Protein AF-A0A847C3I9-F1 (afdb_monomer_lite)

Radius of gyration: 10.89 Å; chains: 1; bounding box: 24×20×28 Å

Secondary structure (DSSP, 8-state):
-EEEEETTTEEEEEESTTHHHHHHHHHHHHHHHHHHT-TTHHHHHHHHHHHHHHHTT-EEEEE-

pLDDT: mean 83.09, std 7.26, range [62.34, 90.5]

Sequence (64 aa):
METVNYLGRLRYEINGEQEAAAASVLNEALCVFNKRRNAYFQDELEEVLTSVRHDYSVSVNMVM

Foldseek 3Di:
DDWAQQPVPKIKDKDDPCRVVLNVQLNVVSVVCVVVVDPPSPVVSVVSQVCSCVVRVIDIDIDD

Structure (mmCIF, N/CA/C/O backbone):
data_AF-A0A847C3I9-F1
#
_entry.id   AF-A0A847C3I9-F1
#
loop_
_atom_site.group_PDB
_atom_site.id
_atom_site.type_symbol
_atom_site.label_atom_id
_atom_site.label_alt_id
_atom_site.label_comp_id
_atom_site.label_asym_id
_atom_site.label_entity_id
_atom_site.label_seq_id
_atom_site.pdbx_PDB_ins_code
_atom_site.Cartn_x
_atom_site.Cartn_y
_atom_site.Cartn_z
_atom_site.occupancy
_atom_site.B_iso_or_equiv
_atom_site.auth_seq_id
_atom_site.auth_comp_id
_atom_site.auth_asym_id
_atom_site.auth_atom_id
_atom_site.pdbx_PDB_model_num
ATOM 1 N N . MET A 1 1 ? -12.177 2.425 7.276 1.00 73.69 1 MET A N 1
ATOM 2 C CA . MET A 1 1 ? -11.735 2.247 5.878 1.00 73.69 1 MET A CA 1
ATO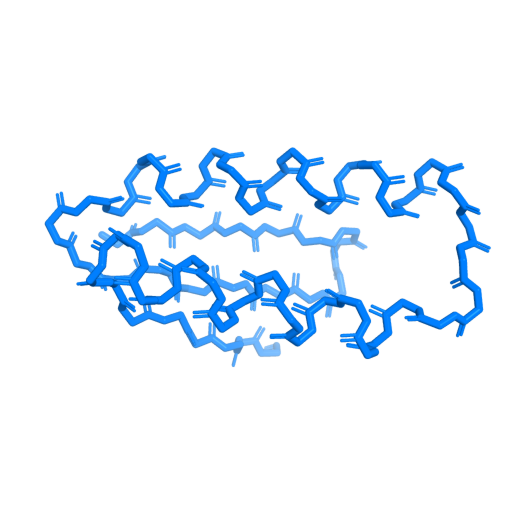M 3 C C . MET A 1 1 ? -10.937 3.469 5.475 1.00 73.69 1 MET A C 1
ATOM 5 O O . MET A 1 1 ? -11.502 4.559 5.458 1.00 73.69 1 MET A O 1
ATOM 9 N N . GLU A 1 2 ? -9.659 3.292 5.152 1.00 85.69 2 GLU A N 1
ATOM 10 C CA . GLU A 1 2 ? -8.779 4.349 4.641 1.00 85.69 2 GLU A CA 1
ATOM 11 C C . GLU A 1 2 ? -8.604 4.221 3.124 1.00 85.69 2 GLU A C 1
ATOM 13 O O . GLU A 1 2 ? -8.579 3.118 2.574 1.00 85.69 2 GLU A O 1
ATOM 18 N N . THR A 1 3 ? -8.454 5.354 2.435 1.00 84.69 3 THR A N 1
ATOM 19 C CA . THR A 1 3 ? -8.219 5.373 0.981 1.00 84.69 3 THR A CA 1
ATOM 20 C C . THR A 1 3 ? -6.970 6.154 0.624 1.00 84.69 3 THR A C 1
ATOM 22 O O . THR A 1 3 ? -6.866 7.343 0.917 1.00 84.69 3 THR A O 1
ATOM 25 N N . VAL A 1 4 ? -6.055 5.508 -0.093 1.00 83.69 4 VAL A N 1
ATOM 26 C CA . VAL A 1 4 ? -4.830 6.125 -0.608 1.00 83.69 4 VAL A CA 1
ATOM 27 C C . VAL A 1 4 ? -4.983 6.343 -2.108 1.00 83.69 4 VAL A C 1
ATOM 29 O O . VAL A 1 4 ? -5.223 5.407 -2.868 1.00 83.69 4 VAL A O 1
ATOM 32 N N . ASN A 1 5 ? -4.864 7.595 -2.549 1.00 81.50 5 ASN A N 1
ATOM 33 C CA . ASN A 1 5 ? -4.964 7.959 -3.962 1.00 81.50 5 ASN A CA 1
ATOM 34 C C . ASN A 1 5 ? -3.568 8.216 -4.531 1.00 81.50 5 ASN A C 1
ATOM 36 O O . ASN A 1 5 ? -2.874 9.136 -4.103 1.00 81.50 5 ASN A O 1
ATOM 40 N N . TYR A 1 6 ? -3.185 7.457 -5.551 1.00 77.75 6 TYR A N 1
ATOM 41 C CA . TYR A 1 6 ? -1.955 7.669 -6.295 1.00 77.75 6 TYR A CA 1
ATOM 42 C C . TYR A 1 6 ? -2.214 8.425 -7.593 1.00 77.75 6 TYR A C 1
ATOM 44 O O . TYR A 1 6 ? -2.841 7.904 -8.520 1.00 77.75 6 TYR A O 1
ATOM 52 N N . LEU A 1 7 ? -1.708 9.663 -7.663 1.00 68.19 7 LEU A N 1
ATOM 53 C CA . LEU A 1 7 ? -1.712 10.510 -8.866 1.00 68.19 7 LEU A CA 1
ATOM 54 C C . LEU A 1 7 ? -3.082 10.619 -9.571 1.00 68.19 7 LEU A C 1
ATOM 56 O O . LEU A 1 7 ? -3.147 10.833 -10.779 1.00 68.19 7 LEU A O 1
ATOM 60 N N . GLY A 1 8 ? -4.179 10.433 -8.829 1.00 66.81 8 GLY A N 1
ATOM 61 C CA . GLY A 1 8 ? -5.541 10.413 -9.369 1.00 66.81 8 GLY A CA 1
ATOM 62 C C . GLY A 1 8 ? -5.838 9.276 -10.357 1.00 66.81 8 GLY A C 1
ATOM 63 O O . GLY A 1 8 ? -6.863 9.336 -11.026 1.00 66.81 8 GLY A O 1
ATOM 64 N N . ARG A 1 9 ? -4.958 8.271 -10.481 1.00 72.12 9 ARG A N 1
ATOM 65 C CA . ARG A 1 9 ? -5.100 7.145 -11.425 1.00 72.12 9 ARG A CA 1
ATOM 66 C C . ARG A 1 9 ? -5.281 5.793 -10.756 1.00 72.12 9 ARG A C 1
ATOM 68 O O . ARG A 1 9 ? -5.901 4.922 -11.349 1.00 72.12 9 ARG A O 1
ATOM 75 N N . LEU A 1 10 ? -4.705 5.602 -9.573 1.00 79.88 10 LEU A N 1
ATOM 76 C CA . LEU A 1 10 ? -4.869 4.373 -8.803 1.00 79.88 10 LEU A CA 1
ATOM 77 C C . LEU A 1 10 ? -5.413 4.759 -7.435 1.00 79.88 10 LEU A C 1
ATOM 79 O O . LEU A 1 10 ? -4.863 5.651 -6.784 1.00 79.88 10 LEU A O 1
ATOM 83 N N . ARG A 1 11 ? -6.491 4.114 -7.001 1.00 85.69 11 ARG A N 1
ATOM 84 C CA . ARG A 1 11 ? -7.023 4.266 -5.651 1.00 85.69 11 ARG A CA 1
ATOM 85 C C . ARG A 1 11 ? -6.883 2.931 -4.933 1.00 85.69 11 ARG A C 1
ATOM 87 O O . ARG A 1 11 ? -7.170 1.881 -5.494 1.00 85.69 11 ARG A O 1
ATOM 94 N N . TYR A 1 12 ? -6.409 2.980 -3.699 1.00 87.69 12 TYR A N 1
ATOM 95 C CA . TYR A 1 12 ? -6.247 1.818 -2.840 1.00 87.69 12 TYR A CA 1
ATOM 96 C C . TYR A 1 12 ? -7.143 1.983 -1.623 1.00 87.69 12 TYR A C 1
ATOM 98 O O . TYR A 1 12 ? -7.047 2.986 -0.922 1.00 87.69 12 TYR A O 1
ATOM 106 N N . GLU A 1 13 ? -8.007 1.008 -1.386 1.00 90.12 13 GLU A N 1
ATOM 107 C CA . GLU A 1 13 ? -8.812 0.868 -0.180 1.00 90.12 13 GLU A CA 1
ATOM 108 C C . GLU A 1 13 ? -8.103 -0.059 0.794 1.00 90.12 13 GLU A C 1
ATOM 110 O O . GLU A 1 13 ? -7.817 -1.215 0.479 1.00 90.12 13 GLU A O 1
ATOM 115 N N . ILE A 1 14 ? -7.844 0.449 1.989 1.00 90.50 14 ILE A N 1
ATOM 116 C CA . ILE A 1 14 ? -7.196 -0.278 3.068 1.00 90.50 14 ILE A CA 1
ATOM 117 C C . ILE A 1 14 ? -8.242 -0.527 4.147 1.00 90.50 14 ILE A C 1
ATOM 119 O O . ILE A 1 14 ? -8.911 0.396 4.613 1.00 90.50 14 ILE A O 1
ATOM 123 N N . ASN A 1 15 ? -8.395 -1.794 4.522 1.00 89.81 15 ASN A N 1
ATOM 124 C CA . ASN A 1 15 ? -9.335 -2.243 5.539 1.00 89.81 15 ASN A CA 1
ATOM 125 C C . ASN A 1 15 ? -8.616 -3.143 6.546 1.00 89.81 15 ASN A C 1
ATOM 127 O O . ASN A 1 15 ? -7.991 -4.132 6.164 1.00 89.81 15 ASN A O 1
ATOM 131 N N . GLY A 1 16 ? -8.727 -2.819 7.831 1.00 86.75 16 GLY A N 1
ATOM 132 C CA . GLY A 1 16 ? -8.172 -3.608 8.929 1.00 86.75 16 GLY A CA 1
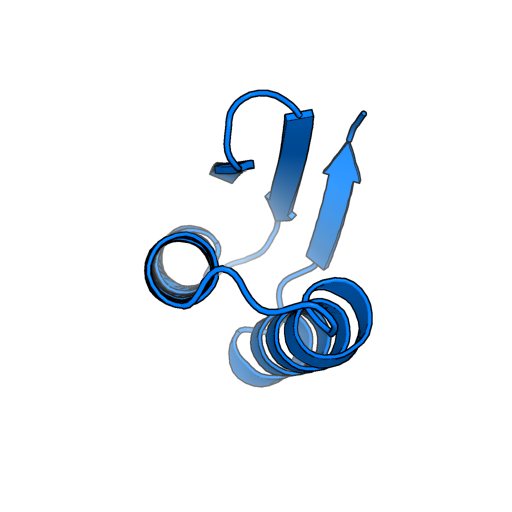ATOM 133 C C . GLY A 1 16 ? -7.968 -2.767 10.186 1.00 86.75 16 GLY A C 1
ATOM 134 O O . GLY A 1 16 ? -8.237 -1.569 10.185 1.00 86.75 16 GLY A O 1
ATOM 135 N N . GLU A 1 17 ? -7.476 -3.390 11.256 1.00 82.19 17 GLU A N 1
ATOM 136 C CA . GLU A 1 17 ? -7.267 -2.714 12.547 1.00 82.19 17 GLU A CA 1
ATOM 137 C C . GLU A 1 17 ? -6.179 -1.630 12.486 1.00 82.19 17 GLU A C 1
ATOM 139 O O . GLU A 1 17 ? -6.263 -0.628 13.190 1.00 82.19 17 GLU A O 1
ATOM 144 N N . GLN A 1 18 ? -5.183 -1.795 11.609 1.00 87.81 18 GLN A N 1
ATOM 145 C CA . GLN A 1 18 ? -4.081 -0.843 11.424 1.00 87.81 18 GLN A CA 1
ATOM 146 C C . GLN A 1 18 ? -4.182 -0.039 10.123 1.00 87.81 18 GLN A C 1
ATOM 148 O O . GLN A 1 18 ? -3.171 0.349 9.535 1.00 87.81 18 GLN A O 1
ATOM 153 N N . GLU A 1 19 ? -5.405 0.228 9.665 1.00 89.38 19 GLU A N 1
ATOM 154 C CA . GLU A 1 19 ? -5.649 0.905 8.390 1.00 89.38 19 GLU A CA 1
ATOM 155 C C . GLU A 1 19 ? -4.934 2.256 8.247 1.00 89.38 19 GLU A C 1
ATOM 157 O O . GLU A 1 19 ? -4.340 2.505 7.203 1.00 89.38 19 GLU A O 1
ATOM 162 N N . ALA A 1 20 ? -4.894 3.079 9.300 1.00 86.38 20 ALA A N 1
ATOM 163 C CA . ALA A 1 20 ? -4.247 4.394 9.260 1.00 86.38 20 ALA A CA 1
ATOM 164 C C . ALA A 1 20 ? -2.715 4.305 9.135 1.00 86.38 20 ALA A C 1
ATOM 166 O O . ALA A 1 20 ? -2.090 5.059 8.387 1.00 86.38 20 ALA A O 1
ATOM 167 N N . ALA A 1 21 ? -2.091 3.357 9.842 1.00 86.94 21 ALA A N 1
ATOM 168 C CA . ALA A 1 21 ? -0.647 3.144 9.764 1.00 86.94 21 ALA A CA 1
ATOM 169 C C . ALA A 1 21 ? -0.253 2.587 8.389 1.00 86.94 21 ALA A C 1
ATOM 171 O O . ALA A 1 21 ? 0.659 3.104 7.743 1.00 86.94 21 ALA A O 1
ATOM 172 N N . ALA A 1 22 ? -1.005 1.596 7.903 1.00 88.06 22 ALA A N 1
ATOM 173 C CA . ALA A 1 22 ? -0.834 1.033 6.572 1.00 88.06 22 ALA A CA 1
ATOM 174 C C . ALA A 1 22 ? -1.042 2.080 5.463 1.00 88.06 22 ALA A C 1
ATOM 176 O O . ALA A 1 22 ? -0.271 2.121 4.504 1.00 88.06 22 ALA A O 1
ATOM 177 N N . ALA A 1 23 ? -2.040 2.959 5.604 1.00 88.12 23 ALA A N 1
ATOM 178 C CA . ALA A 1 23 ? -2.293 4.054 4.672 1.00 88.12 23 ALA A CA 1
ATOM 179 C C . ALA A 1 23 ? -1.141 5.055 4.629 1.00 88.12 23 ALA A C 1
ATOM 181 O O . ALA A 1 23 ? -0.718 5.443 3.538 1.00 88.12 23 ALA A O 1
ATOM 182 N N . SER A 1 24 ? -0.595 5.428 5.789 1.00 89.12 24 SER A N 1
ATOM 183 C CA . SER A 1 24 ? 0.556 6.329 5.863 1.00 89.12 24 SER A CA 1
ATOM 184 C C . SER A 1 24 ? 1.772 5.740 5.146 1.00 89.12 24 SER A C 1
ATOM 186 O O . SER A 1 24 ? 2.350 6.400 4.282 1.00 89.12 24 SER A O 1
ATOM 188 N N . VAL A 1 25 ? 2.109 4.476 5.426 1.00 89.38 25 VAL A N 1
ATOM 189 C CA . VAL A 1 25 ? 3.253 3.794 4.799 1.00 89.38 25 VAL A CA 1
ATOM 190 C C . VAL A 1 25 ? 3.066 3.650 3.293 1.00 89.38 25 VAL A C 1
ATOM 192 O O . VAL A 1 25 ? 3.981 3.950 2.523 1.00 89.38 25 VAL A O 1
ATOM 195 N N . LEU A 1 26 ? 1.872 3.244 2.850 1.00 87.75 26 LEU A N 1
ATOM 196 C CA . LEU A 1 26 ? 1.574 3.118 1.427 1.00 87.75 26 LEU A CA 1
ATOM 197 C C . LEU A 1 26 ? 1.690 4.476 0.720 1.00 87.75 26 LEU A C 1
ATOM 199 O O . LEU A 1 26 ? 2.274 4.566 -0.359 1.00 87.75 26 LEU A O 1
ATOM 203 N N . ASN A 1 27 ? 1.181 5.545 1.333 1.00 88.12 27 ASN A N 1
ATOM 204 C CA . ASN A 1 27 ? 1.250 6.893 0.779 1.00 88.12 27 ASN A CA 1
ATOM 205 C C . ASN A 1 27 ? 2.698 7.415 0.690 1.00 88.12 27 ASN A C 1
ATOM 207 O O . ASN A 1 27 ? 3.082 8.016 -0.316 1.00 88.12 27 ASN A O 1
ATOM 211 N N . GLU A 1 28 ? 3.530 7.146 1.700 1.00 87.25 28 GLU A N 1
ATOM 212 C CA . GLU A 1 28 ? 4.958 7.477 1.665 1.00 87.25 28 GLU A CA 1
ATOM 213 C C . GLU A 1 28 ? 5.693 6.724 0.553 1.00 87.25 28 GLU A C 1
ATOM 215 O O . GLU A 1 28 ? 6.396 7.352 -0.245 1.00 87.25 28 GLU A O 1
ATOM 220 N N . ALA A 1 29 ? 5.483 5.411 0.438 1.00 85.94 29 ALA A N 1
ATOM 221 C CA . ALA A 1 29 ? 6.091 4.599 -0.613 1.00 85.94 29 ALA A CA 1
ATOM 222 C C . ALA A 1 29 ? 5.702 5.107 -2.010 1.00 85.94 29 ALA A C 1
ATOM 224 O O . ALA A 1 29 ? 6.561 5.363 -2.856 1.00 85.94 29 ALA A O 1
ATOM 225 N N . LEU A 1 30 ? 4.411 5.368 -2.226 1.00 84.50 30 LEU A N 1
ATOM 226 C CA . LEU A 1 30 ? 3.890 5.959 -3.455 1.00 84.50 30 LEU A CA 1
ATOM 227 C C . LEU A 1 30 ? 4.510 7.332 -3.759 1.00 84.50 30 LEU A C 1
ATOM 229 O O . LEU A 1 30 ? 4.872 7.616 -4.904 1.00 84.50 30 LEU A O 1
ATOM 233 N N . CYS A 1 31 ? 4.694 8.183 -2.749 1.00 84.31 31 CYS A N 1
ATOM 234 C CA . CYS A 1 31 ? 5.360 9.475 -2.910 1.00 84.31 31 CYS A CA 1
ATOM 235 C C . CYS A 1 31 ? 6.823 9.312 -3.360 1.00 84.31 31 CYS A C 1
ATOM 237 O O . CYS A 1 31 ? 7.280 10.028 -4.259 1.00 84.31 31 CYS A O 1
ATOM 239 N N . VAL A 1 32 ? 7.550 8.341 -2.797 1.00 83.81 32 VAL A N 1
ATOM 240 C CA . VAL A 1 32 ? 8.921 8.007 -3.219 1.00 83.81 32 VAL A CA 1
ATOM 241 C C . VAL A 1 32 ? 8.942 7.491 -4.657 1.00 83.81 32 VAL A C 1
ATOM 243 O O . VAL A 1 32 ? 9.760 7.957 -5.454 1.00 83.81 32 VAL A O 1
ATOM 246 N N . PHE A 1 33 ? 8.019 6.602 -5.025 1.00 80.44 33 PHE A N 1
ATOM 247 C CA . PHE A 1 33 ? 7.913 6.090 -6.391 1.00 80.44 33 PHE A CA 1
ATOM 248 C C . PHE A 1 33 ? 7.628 7.192 -7.411 1.00 80.44 33 PHE A C 1
ATOM 250 O O . PHE A 1 33 ? 8.280 7.256 -8.456 1.00 80.44 33 PHE A O 1
ATOM 257 N N . ASN A 1 34 ? 6.713 8.111 -7.086 1.00 79.19 34 ASN A N 1
ATOM 258 C CA . ASN A 1 34 ? 6.426 9.270 -7.928 1.00 79.19 34 ASN A CA 1
ATOM 259 C C . ASN A 1 34 ? 7.681 10.136 -8.141 1.00 79.19 34 ASN A C 1
ATOM 261 O O . ASN A 1 34 ? 7.980 10.538 -9.264 1.00 79.19 34 ASN A O 1
ATOM 265 N N . LYS A 1 35 ? 8.467 10.370 -7.081 1.00 79.44 35 LYS A N 1
ATOM 266 C CA . LYS A 1 35 ? 9.731 11.120 -7.178 1.00 79.44 35 LYS A CA 1
ATOM 267 C C . LYS A 1 35 ? 10.789 10.397 -8.014 1.00 79.44 35 LYS A C 1
ATOM 269 O O . LYS A 1 35 ? 11.546 11.059 -8.719 1.00 79.44 35 LYS A O 1
ATOM 274 N N . ARG A 1 36 ? 10.853 9.063 -7.948 1.00 75.94 36 ARG A N 1
ATOM 275 C CA . ARG A 1 36 ? 11.852 8.262 -8.676 1.00 75.94 36 ARG A CA 1
ATOM 276 C C . ARG A 1 36 ? 11.535 8.066 -10.159 1.00 75.94 36 ARG A C 1
ATOM 278 O O . ARG A 1 36 ? 12.437 7.659 -10.882 1.00 75.94 36 ARG A O 1
ATOM 285 N N . ARG A 1 37 ? 10.312 8.373 -10.628 1.00 66.00 37 ARG A N 1
ATOM 286 C CA . ARG A 1 37 ? 9.878 8.185 -12.034 1.00 66.00 37 ARG A CA 1
ATOM 287 C C . ARG A 1 37 ? 10.327 6.817 -12.575 1.00 66.00 37 ARG A C 1
ATOM 289 O O . ARG A 1 37 ? 10.902 6.715 -13.657 1.00 66.00 37 ARG A O 1
ATOM 296 N N . ASN A 1 38 ? 10.123 5.780 -11.763 1.00 65.19 38 ASN A N 1
ATOM 297 C CA . ASN A 1 38 ? 10.712 4.473 -12.009 1.00 65.19 38 ASN A CA 1
ATOM 298 C C . ASN A 1 38 ? 9.925 3.718 -13.089 1.00 65.19 38 ASN A C 1
ATOM 300 O O . ASN A 1 38 ? 8.695 3.687 -13.053 1.00 65.19 38 ASN A O 1
ATOM 304 N N . ALA A 1 39 ? 10.624 3.109 -14.049 1.00 67.19 39 ALA A N 1
ATOM 305 C CA . ALA A 1 39 ? 9.993 2.314 -15.108 1.00 67.19 39 ALA A CA 1
ATOM 306 C C . ALA A 1 39 ? 9.380 1.006 -14.570 1.00 67.19 39 ALA A C 1
ATOM 308 O O . ALA A 1 39 ? 8.448 0.478 -15.167 1.00 67.19 39 ALA A O 1
ATOM 309 N N . TYR A 1 40 ? 9.863 0.537 -13.414 1.00 69.62 40 TYR A N 1
ATOM 310 C CA . TYR A 1 40 ? 9.452 -0.702 -12.739 1.00 69.62 40 TYR A CA 1
ATOM 311 C C . TYR A 1 40 ? 8.457 -0.461 -11.597 1.00 69.62 40 TYR A C 1
ATOM 313 O O . TYR A 1 40 ? 8.410 -1.205 -10.625 1.00 69.62 40 TYR A O 1
ATOM 321 N N . PHE A 1 41 ? 7.661 0.606 -11.706 1.00 76.38 41 PHE A N 1
ATOM 322 C CA . PHE A 1 41 ? 6.708 1.008 -10.673 1.00 76.38 41 PHE A CA 1
ATOM 323 C C . PHE A 1 41 ? 5.733 -0.107 -10.267 1.00 76.38 41 PHE A C 1
ATOM 325 O O . PHE A 1 41 ? 5.371 -0.172 -9.102 1.00 76.38 41 PHE A O 1
ATOM 332 N N . GLN A 1 42 ? 5.303 -0.968 -11.195 1.00 76.50 42 GLN A N 1
ATOM 333 C CA . GLN A 1 42 ? 4.344 -2.034 -10.883 1.00 76.50 42 GLN A CA 1
ATOM 334 C C . GLN A 1 42 ? 4.931 -3.123 -9.978 1.00 76.50 42 GLN A C 1
ATOM 336 O O . GLN A 1 42 ? 4.331 -3.394 -8.943 1.00 76.50 42 GLN A O 1
ATOM 341 N N . ASP A 1 43 ? 6.093 -3.689 -10.319 1.00 81.75 43 ASP A N 1
ATOM 342 C CA . ASP A 1 43 ? 6.740 -4.733 -9.509 1.00 81.75 43 ASP A CA 1
ATOM 343 C C . ASP A 1 43 ? 7.071 -4.237 -8.094 1.00 81.75 43 ASP A C 1
ATOM 345 O O . ASP A 1 43 ? 6.689 -4.868 -7.110 1.00 81.75 43 ASP A O 1
ATOM 349 N N . GLU A 1 44 ? 7.706 -3.063 -7.967 1.00 81.81 44 GLU A N 1
ATOM 350 C CA . GLU A 1 44 ? 8.041 -2.518 -6.642 1.00 81.81 44 GLU A CA 1
ATOM 351 C C . GLU A 1 44 ? 6.783 -2.181 -5.823 1.00 81.81 44 GLU A C 1
ATOM 353 O O . GLU A 1 44 ? 6.771 -2.302 -4.596 1.00 81.81 44 GLU A O 1
ATOM 358 N N . LEU A 1 45 ? 5.704 -1.753 -6.483 1.00 83.38 45 LEU A N 1
ATOM 359 C CA . LEU A 1 45 ? 4.445 -1.459 -5.810 1.00 83.38 45 LEU A CA 1
ATOM 360 C C . LEU A 1 45 ? 3.758 -2.726 -5.302 1.00 83.38 45 LEU A C 1
ATOM 362 O O . LEU A 1 45 ? 3.204 -2.701 -4.204 1.00 83.38 45 LEU A O 1
ATOM 366 N N . GLU A 1 46 ? 3.788 -3.823 -6.060 1.00 85.56 46 GLU A N 1
ATOM 367 C CA . GLU A 1 46 ? 3.257 -5.107 -5.597 1.00 85.56 46 GLU A CA 1
ATOM 368 C C . GLU A 1 46 ? 4.026 -5.643 -4.386 1.00 85.56 46 GLU A C 1
ATOM 370 O O . GLU A 1 46 ? 3.395 -6.128 -3.440 1.00 85.56 46 GLU A O 1
ATOM 375 N N . GLU A 1 47 ? 5.353 -5.490 -4.347 1.00 88.31 47 GLU A N 1
ATOM 376 C CA . GLU A 1 47 ? 6.148 -5.828 -3.159 1.00 88.31 47 GLU A CA 1
ATOM 377 C C . GLU A 1 47 ? 5.727 -4.998 -1.942 1.00 88.31 47 GLU A C 1
ATOM 379 O O . GLU A 1 47 ? 5.450 -5.554 -0.875 1.00 88.31 47 GLU A O 1
ATOM 384 N N . VAL A 1 48 ? 5.596 -3.676 -2.100 1.00 88.06 48 VAL A N 1
ATOM 385 C CA . VAL A 1 48 ? 5.154 -2.790 -1.012 1.00 88.06 48 VAL A CA 1
ATOM 386 C C . VAL A 1 48 ? 3.746 -3.150 -0.543 1.00 88.06 48 VAL A C 1
ATOM 388 O O . VAL A 1 48 ? 3.509 -3.246 0.659 1.00 88.06 48 VAL A O 1
ATOM 391 N N . LEU A 1 49 ? 2.807 -3.384 -1.461 1.00 88.25 49 LEU A N 1
ATOM 392 C CA . LEU A 1 49 ? 1.441 -3.787 -1.124 1.00 88.25 49 LEU A CA 1
ATOM 393 C C . LEU A 1 49 ? 1.421 -5.118 -0.368 1.00 88.25 49 LEU A C 1
ATOM 395 O O . LEU A 1 49 ? 0.671 -5.262 0.596 1.00 88.25 49 LEU A O 1
ATOM 399 N N . THR A 1 50 ? 2.249 -6.076 -0.781 1.00 90.06 50 THR A N 1
ATOM 400 C CA . THR A 1 50 ? 2.371 -7.381 -0.121 1.00 90.06 50 THR A CA 1
ATOM 401 C C . THR A 1 50 ? 2.932 -7.233 1.289 1.00 90.06 50 THR A C 1
ATOM 403 O O . THR A 1 50 ? 2.356 -7.788 2.226 1.00 90.06 50 THR A O 1
ATOM 406 N N . SER A 1 51 ? 3.985 -6.430 1.466 1.00 89.19 51 SER A N 1
ATOM 407 C CA . SER A 1 51 ? 4.553 -6.155 2.789 1.00 89.19 51 SER A CA 1
ATOM 408 C C . SER A 1 51 ? 3.548 -5.428 3.680 1.00 89.19 51 SER A C 1
ATOM 410 O O . SER A 1 51 ? 3.317 -5.857 4.800 1.00 89.19 51 SER A O 1
ATOM 412 N N . VAL A 1 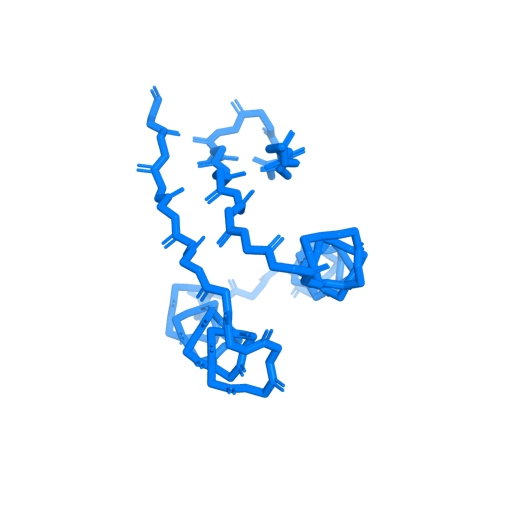52 ? 2.857 -4.397 3.177 1.00 88.75 52 VAL A N 1
ATOM 413 C CA . VAL A 1 52 ? 1.846 -3.660 3.955 1.00 88.75 52 VAL A CA 1
ATOM 414 C C . VAL A 1 52 ? 0.704 -4.577 4.399 1.00 88.75 52 VAL A C 1
ATOM 416 O O . VAL A 1 52 ? 0.288 -4.521 5.555 1.00 88.75 52 VAL A O 1
ATOM 419 N N . ARG A 1 53 ? 0.216 -5.458 3.517 1.00 90.06 53 ARG A N 1
ATOM 420 C CA . ARG A 1 53 ? -0.817 -6.446 3.869 1.00 90.06 53 ARG A CA 1
ATOM 421 C C . ARG A 1 53 ? -0.352 -7.386 4.980 1.00 90.06 53 ARG A C 1
ATOM 423 O O . ARG A 1 53 ? -1.123 -7.667 5.894 1.00 90.06 53 ARG A O 1
ATOM 430 N N . HIS A 1 54 ? 0.889 -7.858 4.898 1.00 89.75 54 HIS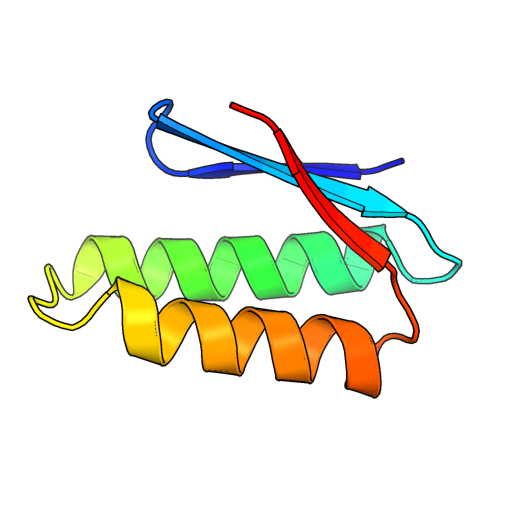 A N 1
ATOM 431 C CA . HIS A 1 54 ? 1.452 -8.820 5.839 1.00 89.75 54 HIS A CA 1
ATOM 432 C C . HIS A 1 54 ? 1.814 -8.180 7.191 1.00 89.75 54 HIS A C 1
ATOM 434 O O . HIS A 1 54 ? 1.322 -8.627 8.225 1.00 89.75 54 HIS A O 1
ATOM 440 N N . ASP A 1 55 ? 2.610 -7.107 7.194 1.00 88.75 55 ASP A N 1
ATOM 441 C CA . ASP A 1 55 ? 3.093 -6.420 8.402 1.00 88.75 55 ASP A CA 1
ATOM 442 C C . ASP A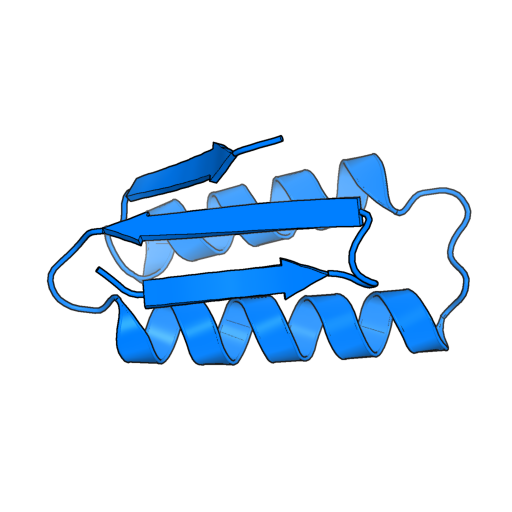 1 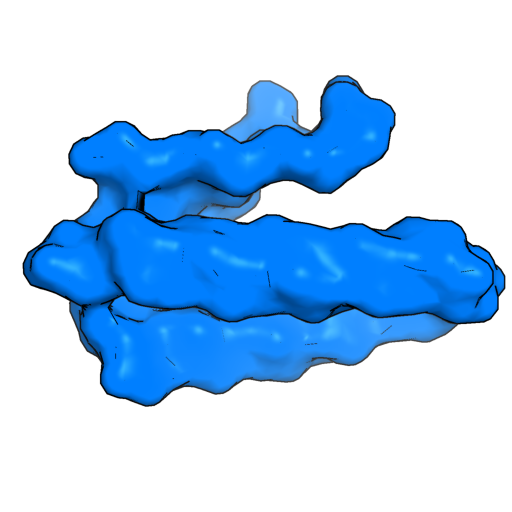55 ? 1.965 -5.789 9.221 1.00 88.75 55 ASP A C 1
ATOM 444 O O . ASP A 1 55 ? 1.974 -5.851 10.451 1.00 88.75 55 ASP A O 1
ATOM 448 N N . TYR A 1 56 ? 0.968 -5.202 8.553 1.00 87.31 56 TYR A N 1
ATOM 449 C CA . TYR A 1 56 ? -0.130 -4.510 9.231 1.00 87.31 56 TYR A CA 1
ATOM 450 C C . TYR A 1 56 ? -1.391 -5.371 9.373 1.00 87.31 56 TYR A C 1
ATOM 452 O O . TYR A 1 56 ? -2.369 -4.905 9.957 1.00 87.31 56 TYR A O 1
ATOM 460 N N . SER A 1 57 ? -1.384 -6.618 8.876 1.00 88.56 57 SER A N 1
ATOM 461 C CA . SER A 1 57 ? -2.569 -7.494 8.824 1.00 88.56 57 SER A CA 1
ATOM 462 C C . SER A 1 57 ? -3.803 -6.777 8.258 1.00 88.56 57 SER A C 1
ATOM 464 O O . SER A 1 57 ? -4.911 -6.871 8.788 1.00 88.56 57 SER A O 1
ATOM 466 N N . VAL A 1 58 ? -3.603 -6.024 7.175 1.00 89.06 58 VAL A N 1
ATOM 467 C CA . VAL A 1 58 ? -4.661 -5.271 6.490 1.00 89.06 58 VAL A CA 1
ATOM 468 C C . VAL A 1 58 ? -4.962 -5.871 5.124 1.00 89.06 58 VAL A C 1
ATOM 470 O O . VAL A 1 58 ? -4.097 -6.413 4.439 1.00 89.06 58 VAL A O 1
ATOM 473 N N . SER A 1 59 ? -6.202 -5.713 4.681 1.00 87.56 59 SER A N 1
ATOM 474 C CA . SER A 1 59 ? -6.591 -5.963 3.297 1.00 87.56 59 SER A CA 1
ATOM 475 C C . SER A 1 59 ? -6.421 -4.686 2.488 1.00 87.56 59 SER A C 1
ATOM 477 O O . SER A 1 59 ? -6.995 -3.657 2.839 1.00 87.56 59 SER A O 1
ATOM 479 N N . VAL A 1 60 ? -5.658 -4.755 1.397 1.00 87.75 60 VAL A N 1
ATOM 480 C CA . VAL A 1 60 ? -5.484 -3.632 0.465 1.00 87.75 60 VAL A CA 1
ATOM 481 C C . VAL A 1 60 ? -6.100 -4.007 -0.873 1.00 87.75 60 VAL A C 1
ATOM 483 O O . VAL A 1 60 ? -5.586 -4.898 -1.548 1.00 87.75 60 VAL A O 1
ATOM 486 N N . ASN A 1 61 ? -7.173 -3.332 -1.266 1.00 88.12 61 ASN A N 1
ATOM 487 C CA . ASN A 1 61 ? -7.844 -3.532 -2.546 1.00 88.12 61 ASN A CA 1
ATOM 488 C C . ASN A 1 61 ? -7.590 -2.339 -3.459 1.00 88.12 61 ASN A C 1
ATOM 490 O O . ASN A 1 61 ? -7.705 -1.193 -3.037 1.00 88.12 61 ASN A O 1
ATOM 494 N N . MET A 1 62 ? -7.241 -2.600 -4.715 1.00 83.69 62 MET A N 1
ATOM 495 C CA . MET A 1 62 ? -7.181 -1.548 -5.722 1.00 83.69 62 MET A CA 1
ATOM 496 C C . MET A 1 62 ? -8.588 -1.314 -6.269 1.00 83.69 62 MET A C 1
ATOM 498 O O . MET A 1 62 ? -9.236 -2.242 -6.748 1.00 83.69 62 MET A O 1
ATOM 502 N N . VAL A 1 63 ? -9.032 -0.067 -6.214 1.00 80.00 63 VAL A N 1
ATOM 503 C CA . VAL A 1 63 ? -10.301 0.405 -6.761 1.00 80.00 63 VAL A CA 1
ATOM 504 C C . VAL A 1 63 ? -9.957 1.341 -7.909 1.00 80.00 63 VAL A C 1
ATOM 506 O O . VAL A 1 63 ? -9.175 2.277 -7.734 1.00 80.00 63 VAL A O 1
ATOM 509 N N . MET A 1 64 ? -10.461 1.038 -9.101 1.00 62.34 64 MET A N 1
ATOM 510 C CA . MET A 1 64 ? -10.206 1.830 -10.307 1.00 62.34 64 MET A CA 1
ATOM 511 C C . MET A 1 64 ? -11.171 3.009 -10.403 1.00 62.34 64 MET A C 1
ATOM 513 O O . MET A 1 64 ? -12.358 2.821 -10.054 1.00 62.34 64 MET A O 1
#